Protein AF-A0A5R8PET6-F1 (afdb_monomer)

Nearest PDB structures (foldseek):
  1j8b-assembly1_A-2  TM=8.726E-01  e=6.144E-02  Haemophilus influenzae Rd KW20
  6hiw-assembly1_DM  TM=6.346E-01  e=8.295E-03  Trypanosoma brucei brucei
  7ane-assembly1_an  TM=6.917E-01  e=2.258E-02  Leishmania major
  1pug-assembly2_C  TM=8.372E-01  e=1.079E-01  Escherichia coli
  7aor-assembly1_an  TM=6.027E-01  e=5.092E-02  Trypanosoma cruzi strain CL Brener

Foldseek 3Di:
DDDDDDPPPPPPPPCPVFDWQKDAAPVNQWMWIAGLVLHTPDIHHHPCCVVDDPVVSVVRNVLRSVLSSLRSLQVNLVVCVVVVDDNVVSVVVVRDHPVRSVVSCCVRRNPVD

Structure (mmCIF, N/CA/C/O backbone):
data_AF-A0A5R8PET6-F1
#
_entry.id   AF-A0A5R8PET6-F1
#
loop_
_atom_site.group_PDB
_atom_site.id
_atom_site.type_symbol
_atom_site.label_atom_id
_atom_site.label_alt_id
_atom_site.label_comp_id
_atom_site.label_asym_id
_atom_site.label_entity_id
_atom_site.label_seq_id
_atom_site.pdbx_PDB_ins_code
_atom_site.Cartn_x
_atom_site.Cartn_y
_atom_site.Cartn_z
_atom_site.occupancy
_atom_site.B_iso_or_equiv
_atom_site.auth_seq_id
_atom_site.auth_comp_id
_atom_site.auth_asym_id
_atom_site.auth_atom_id
_atom_site.pdbx_PDB_model_num
ATOM 1 N N . MET A 1 1 ? -38.301 -21.405 -38.346 1.00 37.88 1 MET A N 1
ATOM 2 C CA . MET A 1 1 ? -36.940 -21.800 -37.935 1.00 37.88 1 MET A CA 1
ATOM 3 C C . MET A 1 1 ? -36.601 -20.943 -36.732 1.00 37.88 1 MET A C 1
ATOM 5 O O . MET A 1 1 ? -36.875 -19.753 -36.770 1.00 37.88 1 MET A O 1
ATOM 9 N N . THR A 1 2 ? -36.216 -21.597 -35.648 1.00 37.59 2 THR A N 1
ATOM 10 C CA . THR A 1 2 ? -36.255 -21.144 -34.252 1.00 37.59 2 THR A CA 1
ATOM 11 C C . THR A 1 2 ? -35.369 -19.930 -33.952 1.00 37.59 2 THR A C 1
ATOM 13 O O . THR A 1 2 ? -34.268 -19.831 -34.483 1.00 37.59 2 THR A O 1
ATOM 16 N N . ASN A 1 3 ? -35.882 -19.051 -33.083 1.00 41.16 3 ASN A N 1
ATOM 17 C CA . ASN A 1 3 ? -35.217 -17.905 -32.455 1.00 41.16 3 ASN A CA 1
ATOM 18 C C . ASN A 1 3 ? -33.956 -18.317 -31.682 1.00 41.16 3 ASN A C 1
ATOM 20 O O . ASN A 1 3 ? -34.059 -19.188 -30.822 1.00 41.16 3 ASN A O 1
ATOM 24 N N . VAL A 1 4 ? -32.831 -17.651 -31.951 1.00 47.47 4 VAL A N 1
ATOM 25 C CA . VAL A 1 4 ? -31.582 -17.572 -31.161 1.00 47.47 4 VAL A CA 1
ATOM 26 C C . VAL A 1 4 ? -30.902 -16.300 -31.719 1.00 47.47 4 VAL A C 1
ATOM 28 O O . VAL A 1 4 ? -30.748 -16.214 -32.932 1.00 47.47 4 VAL A O 1
ATOM 31 N N . ASP A 1 5 ? -30.672 -15.185 -31.030 1.00 38.09 5 ASP A N 1
ATOM 32 C CA . ASP A 1 5 ? -30.153 -14.971 -29.685 1.00 38.09 5 ASP A CA 1
ATOM 33 C C . ASP A 1 5 ? -30.853 -13.781 -29.004 1.00 38.09 5 ASP A C 1
ATOM 35 O O . ASP A 1 5 ? -30.874 -12.659 -29.520 1.00 38.09 5 ASP A O 1
ATOM 39 N N . GLU A 1 6 ? -31.385 -14.021 -27.807 1.00 41.97 6 GLU A N 1
ATOM 40 C CA . GLU A 1 6 ? -31.550 -12.976 -26.802 1.00 41.97 6 GLU A CA 1
ATOM 41 C C . GLU A 1 6 ? -30.146 -12.510 -26.406 1.00 41.97 6 GLU A C 1
ATOM 43 O O . GLU A 1 6 ? -29.430 -13.193 -25.672 1.00 41.97 6 GLU A O 1
ATOM 48 N N . PHE A 1 7 ? -29.736 -11.338 -26.893 1.00 44.84 7 PHE A N 1
ATOM 49 C CA . PHE A 1 7 ? -28.663 -10.582 -26.260 1.00 44.84 7 PHE A CA 1
ATOM 50 C C . PHE A 1 7 ? -29.167 -10.193 -24.876 1.00 44.84 7 PHE A C 1
ATOM 52 O O . PHE A 1 7 ? -29.850 -9.181 -24.717 1.00 44.84 7 PHE A O 1
ATOM 59 N N . GLY A 1 8 ? -28.889 -11.059 -23.900 1.00 38.91 8 GLY A N 1
ATOM 60 C CA . GLY A 1 8 ? -29.133 -10.786 -22.499 1.00 38.91 8 GLY A CA 1
ATOM 61 C C . GLY A 1 8 ? -28.585 -9.405 -22.185 1.00 38.91 8 GLY A C 1
ATOM 62 O O . GLY A 1 8 ? -27.417 -9.118 -22.458 1.00 38.91 8 GLY A O 1
ATOM 63 N N . GLU A 1 9 ? -29.458 -8.547 -21.663 1.00 41.44 9 GLU A N 1
ATOM 64 C CA . GLU A 1 9 ? -29.065 -7.307 -21.024 1.00 41.44 9 GLU A CA 1
ATOM 65 C C . GLU A 1 9 ? -27.881 -7.628 -20.112 1.00 41.44 9 GLU A C 1
ATOM 67 O O . GLU A 1 9 ? -28.025 -8.296 -19.085 1.00 41.44 9 GLU A O 1
ATOM 72 N N . HIS A 1 10 ? -26.692 -7.148 -20.479 1.00 46.97 10 HIS A N 1
ATOM 73 C CA . HIS A 1 10 ? -25.675 -6.863 -19.489 1.00 46.97 10 HIS A CA 1
ATOM 74 C C . HIS A 1 10 ? -26.273 -5.752 -18.640 1.00 46.97 10 HIS A C 1
ATOM 76 O O . HIS A 1 10 ? -26.077 -4.569 -18.920 1.00 46.97 10 HIS A O 1
ATOM 82 N N . GLY A 1 11 ? -27.096 -6.148 -17.663 1.00 40.12 11 GLY A N 1
ATOM 83 C CA . GLY A 1 11 ? -27.570 -5.270 -16.619 1.00 40.12 11 GLY A CA 1
ATOM 84 C C . GLY A 1 11 ? -26.342 -4.523 -16.154 1.00 40.12 11 GLY A C 1
ATOM 85 O O . GLY A 1 11 ? -25.346 -5.156 -15.797 1.00 40.12 11 GLY A O 1
ATOM 86 N N . ALA A 1 12 ? -26.371 -3.200 -16.304 1.00 45.72 12 ALA A N 1
ATOM 87 C CA . ALA A 1 12 ? -25.315 -2.349 -15.813 1.00 45.72 12 ALA A CA 1
ATOM 88 C C . ALA A 1 12 ? -25.144 -2.730 -14.346 1.00 45.72 12 ALA A C 1
ATOM 90 O O . ALA A 1 12 ? -25.992 -2.400 -13.514 1.00 45.72 12 ALA A O 1
ATOM 91 N N . VAL A 1 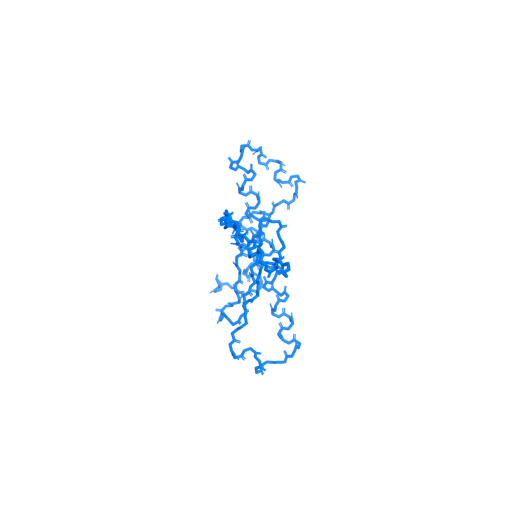13 ? -24.101 -3.512 -14.051 1.00 45.34 13 VAL A N 1
ATOM 92 C CA . VAL A 1 13 ? -23.679 -3.745 -12.683 1.00 45.34 13 VAL A CA 1
ATOM 93 C C . VAL A 1 13 ? -23.459 -2.334 -12.192 1.00 45.34 13 VAL A C 1
ATOM 95 O O . VAL A 1 13 ? -22.632 -1.616 -12.760 1.00 45.34 13 VAL A O 1
ATOM 98 N N . SER A 1 14 ? -24.274 -1.879 -11.240 1.00 40.94 14 SER A N 1
ATOM 99 C CA . SER A 1 14 ? -23.956 -0.640 -10.562 1.00 40.94 14 SER A CA 1
ATOM 100 C C . SER A 1 14 ? -22.605 -0.919 -9.934 1.00 40.94 14 SER A C 1
ATOM 102 O O . SER A 1 14 ? -22.524 -1.646 -8.942 1.00 40.94 14 SER A O 1
ATOM 104 N N . VAL A 1 15 ? -21.542 -0.437 -10.570 1.00 49.62 15 VAL A N 1
ATOM 105 C CA . VAL A 1 15 ? -20.229 -0.399 -9.966 1.00 49.62 15 VAL A CA 1
ATOM 106 C C . VAL A 1 15 ? -20.428 0.619 -8.857 1.00 49.62 15 VAL A C 1
ATOM 108 O O . VAL A 1 15 ? -20.279 1.822 -9.061 1.00 49.62 15 VAL A O 1
ATOM 111 N N . ALA A 1 16 ? -20.882 0.152 -7.689 1.00 46.81 16 ALA A N 1
ATOM 112 C CA . ALA A 1 16 ? -20.447 0.775 -6.458 1.00 46.81 16 ALA A CA 1
ATOM 113 C C . ALA A 1 16 ? -18.948 0.923 -6.681 1.00 46.81 16 ALA A C 1
ATOM 115 O O . ALA A 1 16 ? -18.301 -0.074 -6.987 1.00 46.81 16 ALA A O 1
ATOM 116 N N . GLN A 1 17 ? -18.469 2.161 -6.796 1.00 56.75 17 GLN A N 1
ATOM 117 C CA . GLN A 1 17 ? -17.072 2.403 -7.120 1.00 56.75 17 GLN A CA 1
ATOM 118 C C . GLN A 1 17 ? -16.279 1.730 -6.008 1.00 56.75 17 GLN A C 1
ATOM 120 O O . GLN A 1 17 ? -16.220 2.260 -4.899 1.00 56.75 17 GLN A O 1
ATOM 125 N N . ASP A 1 18 ? -15.793 0.519 -6.277 1.00 70.94 18 ASP A N 1
ATOM 126 C CA . ASP A 1 18 ? -15.057 -0.252 -5.297 1.00 70.94 18 ASP A CA 1
ATOM 127 C C . ASP A 1 18 ? -13.841 0.593 -4.957 1.00 70.94 18 ASP A C 1
ATOM 129 O O . ASP A 1 18 ? -13.099 1.036 -5.840 1.00 70.94 18 ASP A O 1
ATOM 133 N N . ILE A 1 19 ? -13.700 0.916 -3.673 1.00 84.12 19 ILE A N 1
ATOM 134 C CA . ILE A 1 19 ? -12.583 1.723 -3.209 1.00 84.12 19 ILE A CA 1
ATOM 135 C C . ILE A 1 19 ? -11.325 0.902 -3.478 1.00 84.12 19 ILE A C 1
ATOM 137 O O . ILE A 1 19 ? -11.107 -0.146 -2.865 1.00 84.12 19 ILE A O 1
ATOM 141 N N . VAL A 1 20 ? -10.512 1.384 -4.414 1.00 93.56 20 VAL A N 1
ATOM 142 C CA . VAL A 1 20 ? -9.210 0.807 -4.731 1.00 93.56 20 VAL A CA 1
ATOM 143 C C . VAL A 1 20 ? -8.106 1.601 -4.047 1.00 93.56 20 VAL A C 1
ATOM 145 O O . VAL A 1 20 ? -8.099 2.832 -4.004 1.00 93.56 20 VAL A O 1
ATOM 148 N N . TYR A 1 21 ? -7.152 0.869 -3.495 1.00 96.69 21 TYR A N 1
ATOM 149 C CA . TYR A 1 21 ? -5.985 1.381 -2.805 1.00 96.69 21 TYR A CA 1
ATOM 150 C C . TYR A 1 21 ? -4.769 1.161 -3.685 1.00 96.69 21 TYR A C 1
ATOM 152 O O . TYR A 1 21 ? -4.258 0.049 -3.811 1.00 96.69 21 TYR A O 1
ATOM 160 N N . GLU A 1 22 ? -4.317 2.249 -4.294 1.00 97.31 22 GLU A N 1
ATOM 161 C CA . GLU A 1 22 ? -3.217 2.228 -5.250 1.00 97.31 22 GLU A CA 1
ATOM 162 C C . GLU A 1 22 ? -1.912 2.682 -4.599 1.00 97.31 22 GLU A C 1
ATOM 164 O O . GLU A 1 22 ? -1.892 3.617 -3.783 1.00 97.31 22 GLU A O 1
ATOM 169 N N . VAL A 1 23 ? -0.819 2.022 -4.974 1.00 98.06 23 VAL A N 1
ATOM 170 C CA . VAL A 1 23 ? 0.554 2.440 -4.677 1.00 98.06 23 VAL A CA 1
ATOM 171 C C . VAL A 1 23 ? 1.369 2.332 -5.957 1.00 98.06 23 VAL A C 1
ATOM 173 O O . VAL A 1 23 ? 1.183 1.395 -6.729 1.00 98.06 23 VAL A O 1
ATOM 176 N N . PHE A 1 24 ? 2.276 3.283 -6.157 1.00 97.81 24 PHE A N 1
ATOM 177 C CA . PHE A 1 24 ? 3.233 3.307 -7.259 1.00 97.81 24 PHE A CA 1
ATOM 178 C C . PHE A 1 24 ? 4.656 3.309 -6.709 1.00 97.81 24 PHE A C 1
ATOM 180 O O . PHE A 1 24 ? 4.893 3.755 -5.587 1.00 97.81 24 PHE A O 1
ATOM 187 N N . ASN A 1 25 ? 5.621 2.825 -7.476 1.00 95.81 25 ASN A N 1
ATOM 188 C CA . ASN A 1 25 ? 7.020 3.124 -7.194 1.00 95.81 25 ASN A CA 1
ATOM 189 C C . ASN A 1 25 ? 7.333 4.614 -7.496 1.00 95.81 25 ASN A C 1
ATOM 191 O O . ASN A 1 25 ? 6.504 5.309 -8.086 1.00 95.81 25 ASN A O 1
ATOM 195 N N . PRO A 1 26 ? 8.487 5.150 -7.052 1.00 94.94 26 PRO A N 1
ATOM 196 C CA . PRO A 1 26 ? 8.749 6.596 -7.061 1.00 94.94 26 PRO A CA 1
ATOM 197 C C . PRO A 1 26 ? 8.740 7.242 -8.450 1.00 94.94 26 PRO A C 1
ATOM 199 O O . PRO A 1 26 ? 8.419 8.419 -8.583 1.00 94.94 26 PRO A O 1
ATOM 202 N N . ASP A 1 27 ? 9.098 6.481 -9.4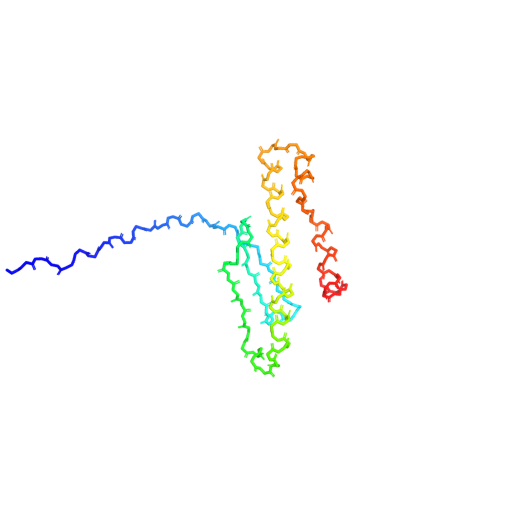82 1.00 93.81 27 ASP A N 1
ATOM 203 C CA . ASP A 1 27 ?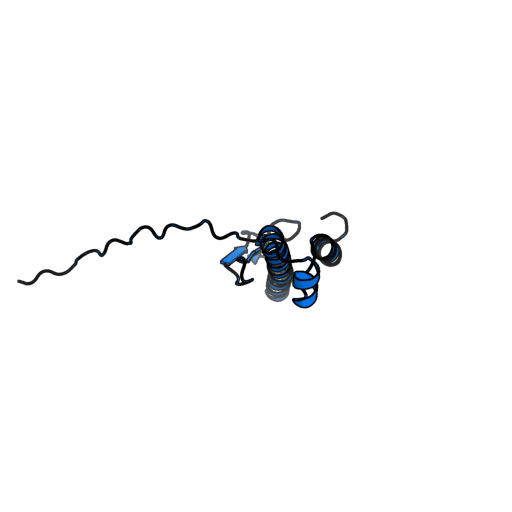 9.114 6.932 -10.875 1.00 93.81 27 ASP A CA 1
ATOM 204 C C . ASP A 1 27 ? 7.815 6.606 -11.631 1.00 93.81 27 ASP A C 1
ATOM 206 O O . ASP A 1 27 ? 7.732 6.848 -12.833 1.00 93.81 27 ASP A O 1
ATOM 210 N N . PHE A 1 28 ? 6.801 6.081 -10.932 1.00 95.56 28 PHE A N 1
ATOM 211 C CA . PHE A 1 28 ? 5.501 5.683 -11.475 1.00 95.56 28 PHE A CA 1
ATOM 212 C C . PHE A 1 28 ? 5.562 4.622 -12.582 1.00 95.56 28 PHE A C 1
ATOM 214 O O . PHE A 1 28 ? 4.568 4.393 -13.269 1.00 95.56 28 PHE A O 1
ATOM 221 N N . SER A 1 29 ? 6.690 3.931 -12.744 1.00 96.38 29 SER A N 1
ATOM 222 C CA . SER A 1 29 ? 6.834 2.887 -13.759 1.00 96.38 29 SER A CA 1
ATOM 223 C C . SER A 1 29 ? 6.079 1.598 -13.407 1.00 96.38 29 SER A C 1
ATOM 225 O O . SER A 1 29 ? 5.669 0.863 -14.304 1.00 96.38 29 SER A O 1
ATOM 227 N N . VAL A 1 30 ? 5.846 1.322 -12.119 1.00 98.19 30 VAL A N 1
ATOM 228 C CA . VAL A 1 30 ? 5.089 0.158 -11.633 1.00 98.19 30 VAL A CA 1
ATOM 229 C C . VAL A 1 30 ? 4.080 0.597 -10.577 1.00 98.19 30 VAL A C 1
ATOM 231 O O . VAL A 1 30 ? 4.437 1.227 -9.582 1.00 98.19 30 VAL A O 1
ATOM 234 N N . GLY A 1 31 ? 2.818 0.211 -10.760 1.00 98.25 31 GLY A N 1
ATOM 235 C CA . GLY A 1 31 ? 1.733 0.462 -9.812 1.00 98.25 31 GLY A CA 1
ATOM 236 C C . GLY A 1 31 ? 0.918 -0.792 -9.526 1.00 98.25 31 GLY A C 1
ATOM 237 O O . GLY A 1 31 ? 0.765 -1.651 -10.392 1.00 98.25 31 GLY A O 1
ATOM 238 N N . VAL A 1 32 ? 0.378 -0.912 -8.315 1.00 98.62 32 VAL A N 1
ATOM 239 C CA . VAL A 1 32 ? -0.552 -1.990 -7.947 1.00 98.62 32 VAL A CA 1
ATOM 240 C C . VAL A 1 32 ? -1.741 -1.397 -7.203 1.00 98.62 32 VAL A C 1
ATOM 242 O O . VAL A 1 32 ? -1.570 -0.565 -6.311 1.00 98.62 32 VAL A O 1
ATOM 245 N N . ALA A 1 33 ? -2.935 -1.853 -7.573 1.00 98.06 33 ALA A N 1
ATOM 246 C CA . ALA A 1 33 ? -4.200 -1.498 -6.953 1.00 98.06 33 ALA A CA 1
ATOM 247 C C . ALA A 1 33 ? -4.780 -2.715 -6.228 1.00 98.06 33 ALA A C 1
ATOM 249 O O . ALA A 1 33 ? -4.909 -3.784 -6.831 1.00 98.06 33 ALA A O 1
ATOM 250 N N . CYS A 1 34 ? -5.166 -2.549 -4.964 1.00 97.94 34 CYS A N 1
ATOM 251 C CA . CYS A 1 34 ? -5.931 -3.551 -4.223 1.00 97.94 34 CYS A CA 1
ATOM 252 C C . CYS A 1 34 ? -7.327 -3.033 -3.876 1.00 97.94 34 CYS A C 1
ATOM 254 O O . CYS A 1 34 ? -7.477 -1.858 -3.560 1.00 97.94 34 CYS A O 1
ATOM 256 N N . ASP A 1 35 ? -8.335 -3.898 -3.870 1.00 94.75 35 ASP A N 1
ATOM 257 C CA . ASP A 1 35 ? -9.644 -3.567 -3.297 1.00 94.75 35 ASP A CA 1
ATOM 258 C C . ASP A 1 35 ? -9.602 -3.533 -1.752 1.00 94.75 35 ASP A C 1
ATOM 260 O O . ASP A 1 35 ? -8.570 -3.809 -1.124 1.00 94.75 35 ASP A O 1
ATOM 264 N N . SER A 1 36 ? -10.735 -3.223 -1.115 1.00 90.88 36 SER A N 1
ATOM 265 C CA . SER A 1 36 ? -10.869 -3.182 0.353 1.00 90.88 36 SER A CA 1
ATOM 266 C C . SER A 1 36 ? -10.650 -4.532 1.049 1.00 90.88 36 SER A C 1
ATOM 268 O O . SER A 1 36 ? -10.320 -4.572 2.238 1.00 90.88 36 SER A O 1
ATOM 270 N N . SER A 1 37 ? -10.760 -5.651 0.326 1.00 91.25 37 SER A N 1
ATOM 271 C CA . SER A 1 37 ? -10.410 -6.979 0.842 1.00 91.25 37 SER A CA 1
ATOM 272 C C . SER A 1 37 ? -8.898 -7.244 0.805 1.00 91.25 37 SER A C 1
ATOM 274 O O . SER A 1 37 ? -8.402 -8.105 1.536 1.00 91.25 37 SER A O 1
ATOM 276 N N . GLY A 1 38 ? -8.152 -6.465 0.015 1.00 93.50 38 GLY A N 1
ATOM 277 C CA . GLY A 1 38 ? -6.726 -6.651 -0.246 1.00 93.50 38 GLY A CA 1
ATOM 278 C C . GLY A 1 38 ? -6.430 -7.510 -1.472 1.00 93.50 38 GLY A C 1
ATOM 279 O O . GLY A 1 38 ? -5.261 -7.807 -1.719 1.00 93.50 38 GLY A O 1
ATOM 280 N N . MET A 1 39 ? -7.448 -7.885 -2.246 1.00 96.50 39 MET A N 1
ATOM 281 C CA . MET A 1 39 ? -7.259 -8.565 -3.523 1.00 96.50 39 MET A CA 1
ATOM 282 C C . MET A 1 39 ? -6.732 -7.577 -4.559 1.00 96.50 39 MET A C 1
ATOM 284 O O . MET A 1 39 ? -7.176 -6.433 -4.616 1.00 96.50 39 MET A O 1
ATOM 288 N N . ILE A 1 40 ? -5.779 -8.017 -5.382 1.00 97.06 40 ILE A N 1
ATOM 289 C CA . ILE A 1 40 ? -5.247 -7.185 -6.465 1.00 97.06 40 ILE A CA 1
ATOM 290 C C . ILE A 1 40 ? -6.346 -6.992 -7.512 1.00 97.06 40 ILE A C 1
ATOM 292 O O . ILE A 1 40 ? -6.784 -7.955 -8.140 1.00 97.06 40 ILE A O 1
ATOM 296 N N . ALA A 1 41 ? -6.751 -5.739 -7.706 1.00 96.62 41 ALA A N 1
ATOM 297 C CA . ALA A 1 41 ? -7.723 -5.319 -8.708 1.00 96.62 41 ALA A CA 1
ATOM 298 C C . ALA A 1 41 ? -7.047 -4.908 -10.027 1.00 96.62 41 ALA A C 1
ATOM 300 O O . ALA A 1 41 ? -7.659 -4.986 -11.090 1.00 96.62 41 ALA A O 1
ATOM 301 N N . GLY A 1 42 ? -5.775 -4.499 -9.979 1.00 97.19 42 GLY A N 1
ATOM 302 C CA . GLY A 1 42 ? -5.040 -4.077 -11.167 1.00 97.19 42 GLY A CA 1
ATOM 303 C C . GLY A 1 42 ? -3.541 -3.923 -10.940 1.00 97.19 42 GLY A C 1
ATOM 304 O O . GLY A 1 42 ? -3.073 -3.732 -9.815 1.00 97.19 42 GLY A O 1
ATOM 305 N N . VAL A 1 43 ? -2.791 -4.003 -12.038 1.00 98.00 43 VAL A N 1
ATOM 306 C CA . VAL A 1 43 ? -1.350 -3.738 -12.087 1.00 98.00 43 VAL A CA 1
ATOM 307 C C . VAL A 1 43 ? -1.086 -2.775 -13.238 1.00 98.00 43 VAL A C 1
ATOM 309 O O . VAL A 1 43 ? -1.527 -3.010 -14.362 1.00 98.00 43 VAL A O 1
ATOM 312 N N . HIS A 1 44 ? -0.364 -1.699 -12.946 1.00 98.06 44 HIS A N 1
ATOM 313 C CA . HIS A 1 44 ? 0.160 -0.759 -13.923 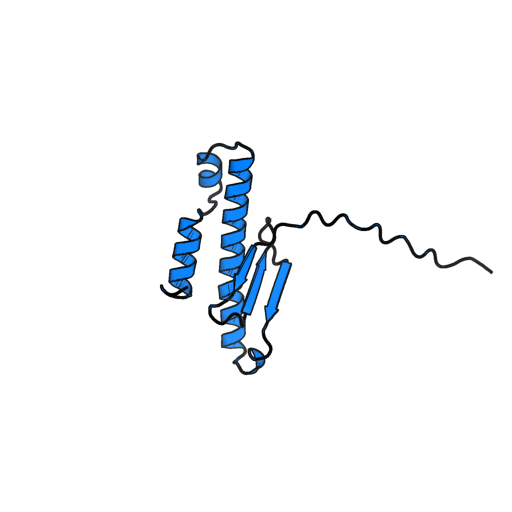1.00 98.06 44 HIS A CA 1
ATOM 314 C C . HIS A 1 44 ? 1.625 -1.085 -14.212 1.00 98.06 44 HIS A C 1
ATOM 316 O O . HIS A 1 44 ? 2.418 -1.232 -13.282 1.00 98.06 44 HIS A O 1
ATOM 322 N N . LEU A 1 45 ? 1.970 -1.162 -15.495 1.00 98.06 45 LEU A N 1
ATOM 323 C CA . LEU A 1 45 ? 3.327 -1.337 -16.001 1.00 98.06 45 LEU A CA 1
ATOM 324 C C . LEU A 1 45 ? 3.552 -0.292 -17.094 1.00 98.06 45 LEU A C 1
ATOM 326 O O . LEU A 1 45 ? 2.878 -0.336 -18.123 1.00 98.06 45 LEU A O 1
ATOM 330 N N . GLY A 1 46 ? 4.459 0.650 -16.852 1.00 96.75 46 GLY A N 1
ATOM 331 C CA . GLY A 1 46 ? 4.850 1.657 -17.832 1.00 96.75 46 GLY A CA 1
ATOM 332 C C . GLY A 1 46 ? 5.644 1.049 -18.988 1.00 96.75 46 GLY A C 1
ATOM 333 O O . GLY A 1 46 ? 6.248 -0.012 -18.850 1.00 96.75 46 GLY A O 1
ATOM 334 N N . ASP A 1 47 ? 5.685 1.732 -20.128 1.00 93.44 47 ASP A N 1
ATOM 335 C CA . ASP A 1 47 ? 6.281 1.188 -21.358 1.00 93.44 47 ASP A CA 1
ATOM 336 C C . ASP A 1 47 ? 7.785 0.880 -21.231 1.00 93.44 47 ASP A C 1
ATOM 338 O O . ASP A 1 47 ? 8.289 -0.056 -21.851 1.00 93.44 47 ASP A O 1
ATOM 342 N N . ASP A 1 48 ? 8.509 1.611 -20.383 1.00 92.06 48 ASP A N 1
ATOM 343 C CA . ASP A 1 48 ? 9.959 1.449 -20.224 1.00 92.06 48 ASP A CA 1
ATOM 344 C C . ASP A 1 48 ? 10.351 0.275 -19.308 1.00 92.06 48 ASP A C 1
ATOM 346 O O . ASP A 1 48 ? 11.519 -0.128 -19.269 1.00 92.06 48 ASP A O 1
ATOM 350 N N . VAL A 1 49 ? 9.401 -0.332 -18.579 1.00 95.56 49 VAL A N 1
ATOM 351 C CA . VAL A 1 49 ? 9.727 -1.407 -17.622 1.00 95.56 49 VAL A CA 1
ATOM 352 C C . VAL A 1 49 ? 10.275 -2.654 -18.308 1.00 95.56 49 VAL A C 1
ATOM 354 O O . VAL A 1 49 ? 11.057 -3.382 -17.697 1.00 95.56 49 VAL A O 1
ATOM 357 N N . TRP A 1 50 ? 9.938 -2.866 -19.585 1.00 95.31 50 TRP A N 1
ATOM 358 C CA . TRP A 1 50 ? 10.399 -4.002 -20.390 1.00 95.31 50 TRP A CA 1
ATOM 359 C C . TRP A 1 50 ? 11.904 -3.974 -20.678 1.00 95.31 50 TRP A C 1
ATOM 361 O O . TRP A 1 50 ? 12.476 -5.002 -21.034 1.00 95.31 50 TRP A O 1
ATOM 371 N N . ALA A 1 51 ? 12.561 -2.822 -20.514 1.00 95.94 51 ALA A N 1
ATOM 372 C CA . ALA A 1 51 ? 14.014 -2.712 -20.627 1.00 95.94 51 ALA A CA 1
ATOM 373 C C . ALA A 1 51 ? 14.755 -3.269 -19.395 1.00 95.94 51 ALA A C 1
ATOM 375 O O . ALA A 1 51 ? 15.972 -3.462 -19.436 1.00 95.94 51 ALA A O 1
ATOM 376 N N . ASN A 1 52 ? 14.042 -3.528 -18.295 1.00 96.25 52 ASN A N 1
ATOM 377 C CA . ASN A 1 52 ? 14.614 -4.078 -17.073 1.00 96.25 52 ASN A CA 1
ATOM 378 C C . ASN A 1 52 ? 14.617 -5.611 -17.088 1.00 96.25 52 ASN A C 1
ATOM 380 O O . ASN A 1 52 ? 13.838 -6.258 -17.778 1.00 96.25 52 ASN A O 1
ATOM 384 N N . SER A 1 53 ? 15.482 -6.214 -16.270 1.00 97.69 53 SER A N 1
ATOM 385 C CA . SER A 1 53 ? 15.492 -7.674 -16.099 1.00 97.69 53 SER A CA 1
ATOM 386 C C . SER A 1 53 ? 14.216 -8.189 -15.420 1.00 97.69 53 SER A C 1
ATOM 388 O O . SER A 1 53 ? 13.706 -7.534 -14.507 1.00 97.69 53 SER A O 1
ATOM 390 N N . ASP A 1 54 ? 13.801 -9.420 -15.731 1.00 97.50 54 ASP A N 1
ATOM 391 C CA . ASP A 1 54 ? 12.693 -10.116 -15.053 1.00 97.50 54 ASP A CA 1
ATOM 392 C C . ASP A 1 54 ? 12.843 -10.123 -13.525 1.00 97.50 54 ASP A C 1
ATOM 394 O O . ASP A 1 54 ? 11.872 -9.973 -12.781 1.00 97.50 54 ASP A O 1
ATOM 398 N N . HIS A 1 55 ? 14.078 -10.265 -13.034 1.00 97.81 55 HIS A N 1
ATOM 399 C CA . HIS A 1 55 ? 14.375 -10.225 -11.604 1.00 97.81 55 HIS A CA 1
ATOM 400 C C . HIS A 1 55 ? 14.056 -8.855 -10.986 1.00 97.81 55 HIS A C 1
ATOM 402 O O . HIS A 1 55 ? 13.494 -8.784 -9.895 1.00 97.81 55 HIS A O 1
ATOM 408 N N . TRP A 1 56 ? 14.403 -7.764 -11.672 1.00 96.75 56 TRP A N 1
ATOM 409 C CA . TRP A 1 56 ? 14.060 -6.417 -11.216 1.00 96.75 56 TRP A CA 1
ATOM 410 C C . TRP A 1 56 ? 12.545 -6.199 -11.253 1.00 96.75 56 TRP A C 1
A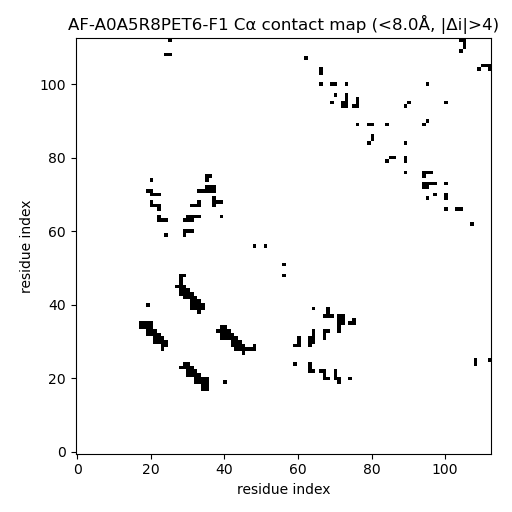TOM 412 O O . TRP A 1 56 ? 11.969 -5.800 -10.245 1.00 96.75 56 TRP A O 1
ATOM 422 N N . LEU A 1 57 ? 11.897 -6.545 -12.370 1.00 97.50 57 LEU A N 1
ATOM 423 C CA . LEU A 1 57 ? 10.470 -6.298 -12.567 1.00 97.50 57 LEU A CA 1
ATOM 424 C C . LEU A 1 57 ? 9.613 -7.082 -11.568 1.00 97.50 57 LEU A C 1
ATOM 426 O O . LEU A 1 57 ? 8.741 -6.517 -10.913 1.00 97.50 57 LEU A O 1
ATOM 430 N N . SER A 1 58 ? 9.899 -8.373 -11.388 1.00 97.75 58 SER A N 1
ATOM 431 C CA . SER A 1 58 ? 9.201 -9.201 -10.398 1.00 97.75 58 SER A CA 1
ATOM 432 C C . SER A 1 58 ? 9.386 -8.674 -8.976 1.00 97.75 58 SER A C 1
ATOM 434 O O . SER A 1 58 ? 8.422 -8.618 -8.210 1.00 97.75 58 SER A O 1
ATOM 436 N N . ARG A 1 59 ? 10.599 -8.235 -8.618 1.00 97.81 59 ARG A N 1
ATOM 437 C CA . ARG A 1 59 ? 10.864 -7.624 -7.313 1.00 97.81 59 ARG A CA 1
ATOM 438 C C . ARG A 1 59 ? 10.069 -6.334 -7.124 1.00 97.81 59 ARG A C 1
ATOM 440 O O . ARG A 1 59 ? 9.496 -6.161 -6.050 1.00 97.81 59 ARG A O 1
ATOM 447 N N . GLU A 1 60 ? 10.022 -5.460 -8.126 1.00 97.62 60 GLU A N 1
ATOM 448 C CA . GLU A 1 60 ? 9.338 -4.170 -8.005 1.00 97.62 60 GLU A CA 1
ATOM 449 C C . GLU A 1 60 ? 7.816 -4.342 -7.937 1.00 97.62 60 GLU A C 1
ATOM 451 O O . GLU A 1 60 ? 7.183 -3.780 -7.044 1.00 97.62 60 GLU A O 1
ATOM 456 N N . ILE A 1 61 ? 7.235 -5.226 -8.759 1.00 98.12 61 ILE A N 1
ATOM 457 C CA . ILE A 1 61 ? 5.811 -5.589 -8.666 1.00 98.12 61 ILE A CA 1
ATOM 458 C C . ILE A 1 61 ? 5.484 -6.108 -7.263 1.00 98.12 61 ILE A C 1
ATOM 460 O O . ILE A 1 61 ? 4.530 -5.649 -6.637 1.00 98.12 61 ILE A O 1
ATOM 464 N N . LEU A 1 62 ? 6.283 -7.040 -6.730 1.00 98.12 62 LEU A N 1
ATOM 465 C CA . LEU A 1 62 ? 6.046 -7.597 -5.395 1.00 98.12 62 LEU A CA 1
ATOM 466 C C . LEU A 1 62 ? 6.205 -6.554 -4.286 1.00 98.12 62 LEU A C 1
ATOM 468 O O . LEU A 1 62 ? 5.493 -6.615 -3.282 1.00 98.12 62 LEU A O 1
ATOM 472 N N . ARG A 1 63 ? 7.138 -5.613 -4.438 1.00 97.50 63 ARG A N 1
ATOM 473 C CA . ARG A 1 63 ? 7.351 -4.523 -3.483 1.00 97.50 63 ARG A CA 1
ATOM 474 C C . ARG A 1 63 ? 6.133 -3.605 -3.430 1.00 97.50 63 ARG A C 1
ATOM 476 O O . ARG A 1 63 ? 5.576 -3.403 -2.352 1.00 97.50 63 ARG A O 1
ATOM 483 N N . VAL A 1 64 ? 5.678 -3.126 -4.587 1.00 98.06 64 VAL A N 1
ATOM 484 C CA . VAL A 1 64 ? 4.514 -2.239 -4.698 1.00 98.06 64 VAL A CA 1
ATOM 485 C C . VAL A 1 64 ? 3.228 -2.967 -4.283 1.00 98.06 64 VAL A C 1
ATOM 487 O O . VAL A 1 64 ? 2.427 -2.409 -3.536 1.00 98.06 64 VAL A O 1
ATOM 490 N N . ALA A 1 65 ? 3.065 -4.247 -4.640 1.00 98.44 65 ALA A N 1
ATOM 491 C CA . ALA A 1 65 ? 1.907 -5.053 -4.241 1.00 98.44 65 ALA A CA 1
ATOM 492 C C . ALA A 1 65 ? 1.776 -5.204 -2.717 1.00 98.44 65 ALA A C 1
ATOM 494 O O . ALA A 1 65 ? 0.678 -5.095 -2.172 1.00 98.44 65 ALA A O 1
ATOM 495 N N . ARG A 1 66 ? 2.891 -5.415 -2.000 1.00 98.19 66 ARG A N 1
ATOM 496 C CA . ARG A 1 66 ? 2.877 -5.482 -0.526 1.00 98.19 66 ARG A CA 1
ATOM 497 C C . ARG A 1 66 ? 2.421 -4.165 0.096 1.00 98.19 66 ARG A C 1
ATOM 499 O O . ARG A 1 66 ? 1.716 -4.186 1.102 1.00 98.19 66 ARG A O 1
ATOM 506 N N . LEU A 1 67 ? 2.820 -3.040 -0.492 1.00 98.25 67 LEU A N 1
ATOM 507 C CA . LEU A 1 67 ? 2.430 -1.712 -0.025 1.00 98.25 67 LEU A CA 1
ATOM 508 C C . LEU A 1 67 ? 0.959 -1.410 -0.339 1.00 98.25 67 LEU A C 1
ATOM 510 O O . LEU A 1 67 ? 0.260 -0.908 0.536 1.00 98.25 67 LEU A O 1
ATOM 514 N N . ALA A 1 68 ? 0.470 -1.769 -1.528 1.00 98.31 68 ALA A N 1
ATOM 515 C CA . ALA A 1 68 ? -0.941 -1.633 -1.897 1.00 98.31 68 ALA A CA 1
ATOM 516 C C . ALA A 1 68 ? -1.853 -2.463 -0.979 1.00 98.31 68 ALA A C 1
ATOM 518 O O . ALA A 1 68 ? -2.838 -1.948 -0.450 1.00 98.31 68 ALA A O 1
ATOM 519 N N . TYR A 1 69 ? -1.466 -3.709 -0.687 1.00 98.38 69 TYR A N 1
ATOM 520 C CA . TYR A 1 69 ? -2.153 -4.538 0.306 1.00 98.38 69 TYR A CA 1
ATOM 521 C C . TYR A 1 69 ? -2.143 -3.892 1.700 1.00 98.38 69 TYR A C 1
ATOM 523 O O . TYR A 1 69 ? -3.170 -3.837 2.370 1.00 98.38 69 TYR A O 1
ATOM 531 N N . LEU A 1 70 ? -0.998 -3.365 2.150 1.00 98.31 70 LEU A N 1
ATOM 532 C CA . LEU A 1 70 ? -0.916 -2.691 3.447 1.00 98.31 70 LEU A CA 1
ATOM 533 C C . LEU A 1 70 ? -1.854 -1.475 3.506 1.00 98.31 70 LEU A C 1
ATOM 535 O O . LEU A 1 70 ? -2.572 -1.303 4.491 1.00 98.31 70 LEU A O 1
ATOM 539 N N . LYS A 1 71 ? -1.887 -0.674 2.435 1.00 98.12 71 LYS A N 1
ATOM 540 C CA . LYS A 1 71 ? -2.775 0.483 2.290 1.00 98.12 71 LYS A CA 1
ATOM 541 C C . LYS A 1 71 ? -4.249 0.075 2.337 1.00 98.12 71 LYS A C 1
ATOM 543 O O . LYS A 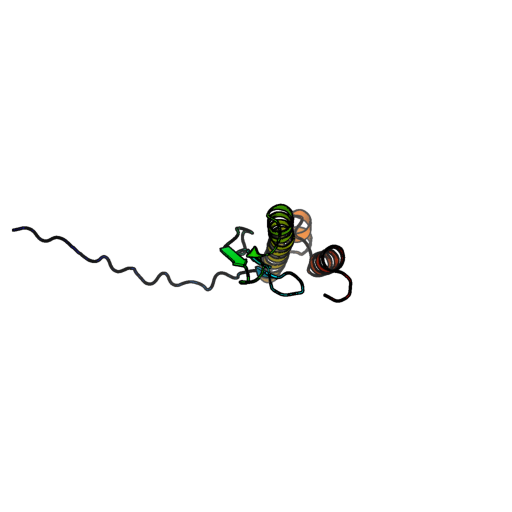1 71 ? -5.028 0.755 3.001 1.00 98.12 71 LYS A O 1
ATOM 548 N N . SER A 1 72 ? -4.629 -1.053 1.729 1.00 97.69 72 SER A N 1
ATOM 549 C CA . SER A 1 72 ? -6.012 -1.539 1.822 1.00 97.69 72 SER A CA 1
ATOM 550 C C . SER A 1 72 ? -6.402 -1.944 3.242 1.00 97.69 72 SER A C 1
ATOM 552 O O . SER A 1 72 ? -7.514 -1.657 3.680 1.00 97.69 72 SER A O 1
ATOM 554 N N . GLN A 1 73 ? -5.478 -2.516 4.022 1.00 97.94 73 GLN A N 1
ATOM 555 C CA . GLN A 1 73 ? -5.744 -2.821 5.432 1.00 97.94 73 GLN A CA 1
ATOM 556 C C . GLN A 1 73 ? -5.878 -1.551 6.293 1.00 97.94 73 GLN A C 1
ATOM 558 O O . GLN A 1 73 ? -6.686 -1.536 7.224 1.00 97.94 73 GLN A O 1
ATOM 563 N N . VAL A 1 74 ? -5.145 -0.473 5.974 1.00 97.94 74 VAL A N 1
ATOM 564 C CA . VAL A 1 74 ? -5.371 0.849 6.595 1.00 97.94 74 VAL A CA 1
ATOM 565 C C . VAL A 1 74 ? -6.754 1.388 6.223 1.00 97.94 74 VAL A C 1
ATOM 567 O O . VAL A 1 74 ? -7.480 1.883 7.084 1.00 97.94 74 VAL A O 1
ATOM 570 N N . GLY A 1 75 ? -7.155 1.241 4.960 1.00 95.94 75 GLY A N 1
ATOM 571 C CA . GLY A 1 75 ? -8.496 1.582 4.492 1.00 95.94 75 GLY A CA 1
ATOM 572 C C . GLY A 1 75 ? -9.592 0.856 5.268 1.00 95.94 75 GLY A C 1
ATOM 573 O O . GLY A 1 75 ? -10.472 1.488 5.850 1.00 95.94 75 GLY A O 1
ATOM 574 N N . ARG A 1 76 ? -9.455 -0.464 5.407 1.00 95.19 76 ARG A N 1
ATOM 575 C CA . ARG A 1 76 ? -10.354 -1.304 6.205 1.00 95.19 76 ARG A CA 1
ATOM 576 C C . ARG A 1 76 ? -10.414 -0.879 7.674 1.00 95.19 76 ARG A C 1
ATOM 578 O O . ARG A 1 76 ? -11.479 -0.927 8.290 1.00 95.19 76 ARG A O 1
ATOM 585 N N . ARG A 1 77 ? -9.288 -0.442 8.256 1.00 96.12 77 ARG A N 1
ATOM 586 C CA . ARG A 1 77 ? -9.274 0.160 9.599 1.00 96.12 77 ARG A CA 1
ATOM 587 C C . ARG A 1 77 ? -10.142 1.412 9.638 1.00 96.12 77 ARG A C 1
ATOM 589 O O . ARG A 1 77 ? -10.959 1.542 10.545 1.00 96.12 77 ARG A O 1
ATOM 596 N N . ALA A 1 78 ? -9.965 2.318 8.681 1.00 94.94 78 ALA A N 1
ATOM 597 C CA . ALA A 1 78 ? -10.725 3.561 8.617 1.00 94.94 78 ALA A CA 1
ATOM 598 C C . ALA A 1 78 ? -12.233 3.301 8.467 1.00 94.94 78 ALA A C 1
ATOM 600 O O . ALA A 1 78 ? -13.022 3.905 9.191 1.00 94.94 78 ALA A O 1
ATOM 601 N N . GLU A 1 79 ? -12.628 2.355 7.614 1.00 93.62 79 GLU A N 1
ATOM 602 C CA . GLU A 1 79 ? -14.027 1.943 7.436 1.00 93.62 79 GLU A CA 1
ATOM 603 C C . GLU A 1 79 ? -14.637 1.388 8.730 1.00 93.62 79 GLU A C 1
ATOM 605 O O . GLU A 1 79 ? -15.731 1.787 9.128 1.00 93.62 79 GLU A O 1
ATOM 610 N N . LEU A 1 80 ? -13.911 0.512 9.431 1.00 94.56 80 LEU A N 1
ATOM 611 C CA . LEU A 1 80 ? -14.365 -0.080 10.691 1.00 94.56 80 LEU A CA 1
ATOM 612 C C . LEU A 1 80 ? -14.575 0.988 11.776 1.00 94.56 80 LEU A C 1
ATOM 614 O O . LEU A 1 80 ? -15.579 0.961 12.490 1.00 94.56 80 LEU A O 1
ATOM 618 N N . LEU A 1 81 ? -13.659 1.953 11.876 1.00 94.81 81 LEU A N 1
ATOM 619 C CA . LEU A 1 81 ? -13.786 3.074 12.811 1.00 94.81 81 LEU A CA 1
ATOM 620 C C . LEU A 1 81 ? -14.932 4.017 12.419 1.00 94.81 81 LEU A C 1
ATOM 622 O O . LEU A 1 81 ? -15.675 4.466 13.291 1.00 94.81 81 LEU A O 1
ATOM 626 N N . ALA A 1 82 ? -15.118 4.279 11.123 1.00 94.00 82 ALA A N 1
ATOM 627 C CA . ALA A 1 82 ? -16.224 5.089 10.614 1.00 94.00 82 ALA A CA 1
ATOM 628 C C . ALA A 1 82 ? -17.592 4.437 10.877 1.00 94.00 82 ALA A C 1
ATOM 630 O O . ALA A 1 82 ? -18.563 5.136 11.161 1.00 94.00 82 ALA A O 1
ATOM 631 N N . ALA A 1 83 ? -17.658 3.102 10.870 1.00 95.06 83 ALA A N 1
ATOM 632 C CA . ALA A 1 83 ? -18.841 2.335 11.259 1.00 95.06 83 ALA A CA 1
ATOM 633 C C . ALA A 1 83 ? -19.115 2.339 12.781 1.00 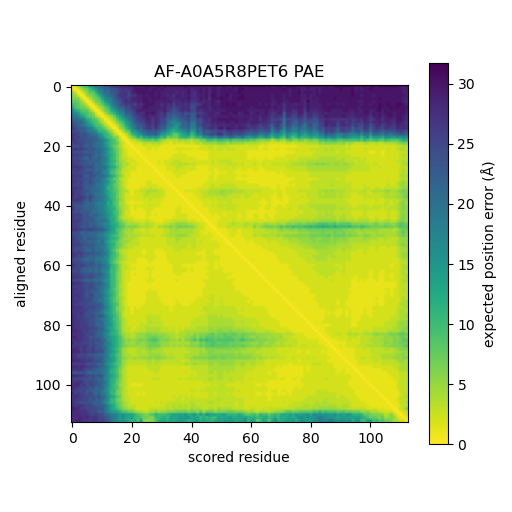95.06 83 ALA A C 1
ATOM 635 O O . ALA A 1 83 ? -20.081 1.727 13.236 1.00 95.06 83 ALA A O 1
ATOM 636 N N . GLY A 1 84 ? -18.288 3.024 13.580 1.00 95.81 84 GLY A N 1
ATOM 637 C CA . GLY A 1 84 ? -18.481 3.197 15.021 1.00 95.81 84 GLY A CA 1
ATOM 638 C C . GLY A 1 84 ? -17.902 2.076 15.882 1.00 95.81 84 GLY A C 1
ATOM 639 O O . GLY A 1 84 ? -18.160 2.036 17.086 1.00 95.81 84 GLY A O 1
ATOM 640 N N . ALA A 1 85 ? -17.115 1.163 15.307 1.00 95.25 85 ALA A N 1
ATOM 641 C CA . ALA A 1 85 ? -16.424 0.166 16.108 1.00 95.25 85 ALA A CA 1
ATOM 642 C C . ALA A 1 85 ? -15.334 0.820 16.972 1.00 95.25 85 ALA A C 1
ATOM 644 O O . ALA A 1 85 ? -14.654 1.768 16.573 1.00 95.25 85 ALA A O 1
ATOM 645 N N . ALA A 1 86 ? -15.159 0.298 18.184 1.00 93.94 86 ALA A N 1
ATOM 646 C CA . ALA A 1 86 ? -14.188 0.841 19.121 1.00 93.94 86 ALA A CA 1
ATOM 647 C C . ALA A 1 86 ? -12.745 0.642 18.609 1.00 93.94 86 ALA A C 1
ATOM 649 O O . ALA A 1 86 ? -12.457 -0.430 18.067 1.00 93.94 86 ALA A O 1
ATOM 650 N N . PRO A 1 87 ? -11.813 1.591 18.844 1.00 91.50 87 PRO A N 1
ATOM 651 C CA . PRO A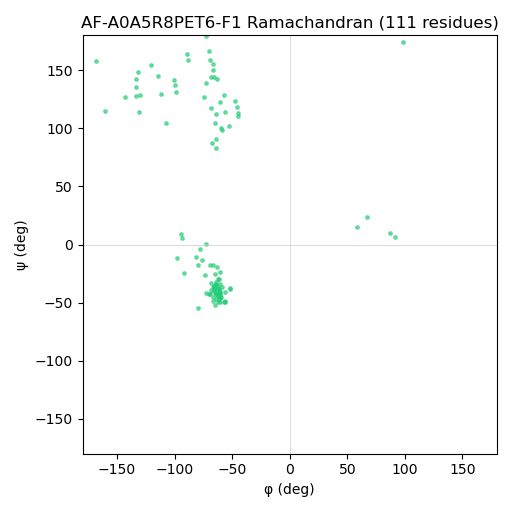 1 87 ? -10.437 1.514 18.338 1.00 91.50 87 PRO A CA 1
ATOM 652 C C . PRO A 1 87 ? -9.701 0.206 18.649 1.00 91.50 87 PRO A C 1
ATOM 654 O O . PRO A 1 87 ? -9.040 -0.346 17.771 1.00 91.50 87 PRO A O 1
ATOM 657 N N . TYR A 1 88 ? -9.906 -0.349 19.849 1.00 93.44 88 TYR A N 1
ATOM 658 C CA . TYR A 1 88 ? -9.298 -1.622 20.254 1.00 93.44 88 TYR A CA 1
ATOM 659 C C . TYR A 1 88 ? -9.708 -2.800 19.352 1.00 93.44 88 TYR A C 1
ATOM 661 O O . TYR A 1 88 ? -8.993 -3.797 19.270 1.00 93.44 88 TYR A O 1
ATOM 669 N N . THR A 1 89 ? -10.852 -2.707 18.666 1.00 94.69 89 THR A N 1
ATOM 670 C CA . THR A 1 89 ? -11.324 -3.727 17.720 1.00 94.69 89 THR A CA 1
ATOM 671 C C . THR A 1 89 ? -10.399 -3.796 16.509 1.00 94.69 89 THR A C 1
ATOM 673 O O . THR A 1 89 ? -9.985 -4.884 16.119 1.00 94.69 89 THR A O 1
ATOM 676 N N . ALA A 1 90 ? -10.018 -2.643 15.949 1.00 93.56 90 ALA A N 1
ATOM 677 C CA . ALA A 1 90 ? -9.072 -2.584 14.837 1.00 93.56 90 ALA A CA 1
ATOM 678 C C . ALA A 1 90 ? -7.687 -3.106 15.244 1.00 93.56 90 ALA A C 1
ATOM 680 O O . ALA A 1 90 ? -7.052 -3.830 14.479 1.00 93.56 90 ALA A O 1
ATOM 681 N N . ASP A 1 91 ? -7.252 -2.785 16.465 1.00 93.94 91 ASP A N 1
ATOM 682 C CA . ASP A 1 91 ? -5.979 -3.262 17.013 1.00 93.94 91 ASP A CA 1
ATOM 683 C C . ASP A 1 91 ? -5.988 -4.782 17.225 1.00 93.94 91 ASP A C 1
ATOM 685 O O . ASP A 1 91 ? -5.025 -5.462 16.878 1.00 93.94 91 ASP A O 1
ATOM 689 N N . THR A 1 92 ? -7.100 -5.338 17.719 1.00 96.31 92 THR A N 1
ATOM 690 C CA . THR A 1 92 ? -7.272 -6.792 17.912 1.00 96.31 92 THR A CA 1
ATOM 691 C C . THR A 1 92 ? -7.247 -7.549 16.583 1.00 96.31 92 THR A C 1
ATOM 693 O O . THR A 1 92 ? -6.744 -8.667 16.514 1.00 96.31 92 THR A O 1
ATOM 696 N N . LEU A 1 93 ? -7.756 -6.932 15.513 1.00 94.56 93 LEU A N 1
ATOM 697 C CA . LEU A 1 93 ? -7.682 -7.465 14.151 1.00 94.56 93 LEU A CA 1
ATOM 698 C C . LEU A 1 93 ? -6.300 -7.270 13.502 1.00 94.56 93 LEU A C 1
ATOM 700 O O . LEU A 1 93 ? -6.091 -7.730 12.382 1.00 94.56 93 LEU A O 1
ATOM 704 N N . GLY A 1 94 ? -5.366 -6.593 14.178 1.00 95.31 94 GLY A N 1
ATOM 705 C CA . GLY A 1 94 ? -4.032 -6.310 13.657 1.00 95.31 94 GLY A CA 1
ATOM 706 C C . GLY A 1 94 ? -4.032 -5.341 12.476 1.00 95.31 94 GLY A C 1
ATOM 707 O O . GLY A 1 94 ? -3.104 -5.373 11.668 1.00 95.31 94 GLY A O 1
ATOM 708 N N . LEU A 1 95 ? -5.069 -4.504 12.337 1.00 96.56 95 LEU A N 1
ATOM 709 C CA . LEU A 1 95 ? -5.157 -3.585 11.208 1.00 96.56 95 LEU A CA 1
ATOM 710 C C . LEU A 1 95 ? -4.166 -2.420 11.384 1.00 96.56 95 LEU A C 1
ATOM 712 O O . LEU A 1 95 ? -4.211 -1.735 12.416 1.00 96.56 95 LEU A O 1
ATOM 716 N N . PRO A 1 96 ? -3.306 -2.163 10.384 1.00 97.31 96 PRO A N 1
ATOM 717 C CA . PRO A 1 96 ? -2.276 -1.135 10.445 1.00 97.31 96 PRO A CA 1
ATOM 718 C C . PRO A 1 96 ? -2.884 0.268 10.490 1.00 97.31 96 PRO A C 1
ATOM 720 O O . PRO A 1 96 ? -3.995 0.513 10.015 1.00 97.31 96 PRO A O 1
ATOM 723 N N . THR A 1 97 ? -2.129 1.208 11.048 1.00 97.12 97 THR A N 1
ATOM 724 C CA . THR A 1 97 ? -2.461 2.634 11.000 1.00 97.12 97 THR A CA 1
ATOM 725 C C . THR A 1 97 ? -1.861 3.305 9.766 1.00 97.12 97 THR A C 1
ATOM 727 O O . THR A 1 97 ? -0.919 2.792 9.160 1.00 97.12 97 THR A O 1
ATOM 730 N N . GLU A 1 98 ? -2.345 4.503 9.434 1.00 96.81 98 GLU A N 1
ATOM 731 C CA . GLU A 1 98 ? -1.734 5.336 8.387 1.00 96.81 98 GLU A CA 1
ATOM 732 C C . GLU A 1 98 ? -0.248 5.598 8.676 1.00 96.81 98 GLU A C 1
ATOM 734 O O . GLU A 1 98 ? 0.598 5.477 7.796 1.00 96.81 98 GLU A O 1
ATOM 739 N N . SER A 1 99 ? 0.108 5.854 9.937 1.00 96.69 99 SER A N 1
ATOM 740 C CA . SER A 1 99 ? 1.503 6.038 10.351 1.00 96.69 99 SER A CA 1
ATOM 741 C C . SER A 1 99 ? 2.375 4.803 10.096 1.00 96.69 99 SER A C 1
ATOM 743 O O . SER A 1 99 ? 3.560 4.946 9.786 1.00 96.69 99 SER A O 1
ATOM 745 N N . ASP A 1 100 ? 1.816 3.593 10.217 1.00 97.12 100 ASP A N 1
ATOM 746 C CA . ASP A 1 100 ? 2.527 2.351 9.897 1.00 97.12 100 ASP A CA 1
ATOM 747 C C . ASP A 1 100 ? 2.767 2.213 8.396 1.00 97.12 100 ASP A C 1
ATOM 749 O O . ASP A 1 100 ? 3.876 1.864 7.986 1.00 97.12 100 ASP A O 1
ATOM 753 N N . PHE A 1 101 ? 1.759 2.540 7.586 1.00 97.44 101 PHE A N 1
ATOM 754 C CA . PHE A 1 101 ? 1.881 2.564 6.132 1.00 97.44 101 PHE A CA 1
ATOM 755 C C . PHE A 1 101 ? 2.921 3.590 5.667 1.00 97.44 101 PHE A C 1
ATOM 757 O O . PHE A 1 101 ? 3.843 3.225 4.943 1.00 97.44 101 PHE A O 1
ATOM 764 N N . GLN A 1 102 ? 2.860 4.829 6.160 1.00 96.44 102 GLN A N 1
ATOM 765 C CA . GLN A 1 102 ? 3.823 5.884 5.818 1.00 96.44 102 GLN A CA 1
ATOM 766 C C . GLN A 1 102 ? 5.254 5.535 6.240 1.00 96.44 102 GLN A C 1
ATOM 768 O O . GLN A 1 102 ? 6.214 5.821 5.526 1.00 96.44 102 GLN A O 1
ATOM 773 N N . ARG A 1 103 ? 5.428 4.891 7.402 1.00 96.88 103 ARG A N 1
ATOM 774 C CA . ARG A 1 103 ? 6.736 4.367 7.814 1.00 96.88 103 ARG A CA 1
ATOM 775 C C . ARG A 1 103 ? 7.234 3.312 6.830 1.00 96.88 103 ARG A C 1
ATOM 777 O O . ARG A 1 103 ? 8.373 3.399 6.390 1.00 96.88 103 ARG A O 1
ATOM 784 N N . LYS A 1 104 ? 6.373 2.367 6.445 1.00 96.69 104 LYS A N 1
ATOM 785 C CA . LYS A 1 104 ? 6.743 1.300 5.515 1.00 96.69 104 LYS A CA 1
ATOM 786 C C . LYS A 1 104 ? 7.041 1.825 4.107 1.00 96.69 104 LYS A C 1
ATOM 788 O O . LYS A 1 104 ? 7.974 1.327 3.489 1.00 96.69 104 LYS A O 1
ATOM 793 N N . LEU A 1 105 ? 6.312 2.839 3.633 1.00 95.38 105 LEU A N 1
ATOM 794 C CA . LEU A 1 105 ? 6.619 3.536 2.381 1.00 95.38 105 LEU A CA 1
ATOM 795 C C . LEU A 1 105 ? 8.035 4.111 2.404 1.00 95.38 105 LEU A C 1
ATOM 797 O O . LEU A 1 105 ? 8.804 3.833 1.491 1.00 95.38 105 LEU A O 1
ATOM 801 N N . ARG A 1 106 ? 8.409 4.831 3.469 1.00 94.94 106 ARG A N 1
ATOM 802 C CA . ARG A 1 106 ? 9.764 5.387 3.595 1.00 94.94 106 ARG A CA 1
ATOM 803 C C . ARG A 1 106 ? 10.847 4.322 3.723 1.00 94.94 106 ARG A C 1
ATOM 805 O O . ARG A 1 106 ? 11.926 4.494 3.168 1.00 94.94 106 ARG A O 1
ATOM 812 N N . ASP A 1 107 ? 10.579 3.231 4.437 1.00 95.56 107 ASP A N 1
ATOM 813 C CA . ASP A 1 107 ? 11.534 2.122 4.556 1.00 95.56 107 ASP A CA 1
ATOM 814 C C . ASP A 1 107 ? 11.801 1.460 3.194 1.00 95.56 107 ASP A C 1
ATOM 816 O O . ASP A 1 107 ? 12.915 1.011 2.924 1.00 95.56 107 ASP A O 1
ATOM 820 N N . GLU A 1 108 ? 10.777 1.381 2.339 1.00 93.56 108 GLU A N 1
ATOM 821 C CA . GLU A 1 108 ? 10.903 0.820 0.998 1.00 93.56 108 GLU A CA 1
ATOM 822 C C . GLU A 1 108 ? 11.515 1.833 0.024 1.00 93.56 108 GLU A C 1
ATOM 824 O O . GLU A 1 108 ? 12.522 1.521 -0.603 1.00 93.56 108 GLU A O 1
ATOM 829 N N . PHE A 1 109 ? 10.955 3.034 -0.112 1.00 93.31 109 PHE A N 1
ATOM 830 C CA . PHE A 1 109 ? 11.302 3.988 -1.173 1.00 93.31 109 PHE A CA 1
ATOM 831 C C . PHE A 1 109 ? 12.296 5.084 -0.774 1.00 93.31 109 PHE A C 1
ATOM 833 O O . PHE A 1 109 ? 12.845 5.746 -1.651 1.00 93.31 109 PHE A O 1
ATOM 840 N N . GLY A 1 110 ? 12.584 5.242 0.515 1.00 90.12 110 GLY A N 1
ATOM 841 C CA . GLY A 1 110 ? 13.409 6.327 1.045 1.00 90.12 110 GLY A CA 1
ATOM 842 C C . GLY A 1 110 ? 12.584 7.488 1.608 1.00 90.12 110 GLY A C 1
ATOM 843 O O . GLY A 1 110 ? 11.359 7.5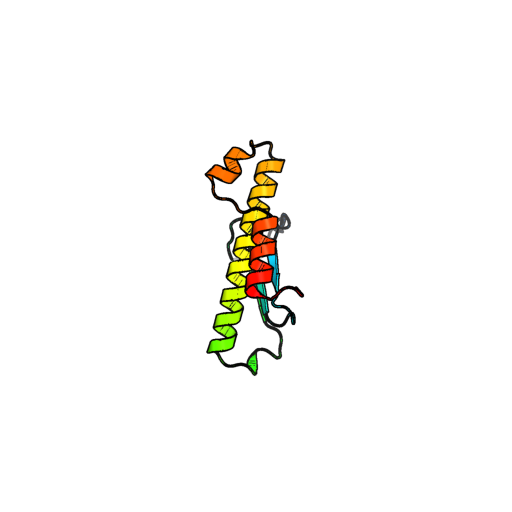06 1.541 1.00 90.12 110 GLY A O 1
ATOM 844 N N . SER A 1 111 ? 13.270 8.462 2.210 1.00 78.38 111 SER A N 1
ATOM 845 C CA . SER A 1 111 ? 12.652 9.622 2.875 1.00 78.38 111 SER A CA 1
ATOM 846 C C . SER A 1 111 ? 11.974 10.612 1.934 1.00 78.38 111 SER A C 1
ATOM 848 O O . SER A 1 111 ? 11.191 11.430 2.407 1.00 78.38 111 SER A O 1
ATOM 850 N N . ASP A 1 112 ? 12.308 10.551 0.647 1.00 72.19 112 ASP A N 1
ATOM 851 C CA . ASP A 1 112 ? 11.925 11.551 -0.354 1.00 72.19 112 ASP A CA 1
ATOM 852 C C . ASP A 1 112 ? 10.638 11.161 -1.105 1.00 72.19 112 ASP A C 1
ATOM 854 O O . ASP A 1 112 ? 10.282 11.797 -2.096 1.00 72.19 112 ASP A O 1
ATOM 858 N N . TYR A 1 113 ? 9.972 10.103 -0.632 1.00 65.56 113 TYR A N 1
ATOM 859 C CA . TYR A 1 113 ? 8.691 9.603 -1.121 1.00 65.56 113 TYR A CA 1
ATOM 860 C C . TYR A 1 113 ? 7.511 10.256 -0.394 1.00 65.56 113 TYR A C 1
ATOM 862 O O . TYR A 1 113 ? 7.574 10.365 0.855 1.00 65.56 113 TYR A O 1
#

Sequence (113 aa):
MTNVDEFGEHGAVSVAQDIVYEVFNPDFSVGVACDSSGMIAGVHLGDDVWANSDHWLSREILRVARLAYLKSQVGRRAELLAAGAAPYTADTLGLPTESDFQRKLRDEFGSDY

Solvent-accessible surface area (backbone atoms only — not comparable to full-atom values): 6596 Å² total; per-residue (Å²): 135,83,93,83,78,84,80,70,77,76,67,78,71,78,70,68,78,73,63,65,25,71,30,58,44,98,83,60,45,40,31,19,27,7,29,62,88,39,50,78,74,46,75,46,75,38,87,71,53,76,80,50,53,70,70,56,50,54,50,51,53,53,53,27,39,54,50,6,32,49,46,7,37,24,49,44,34,50,52,45,47,72,73,67,49,59,72,68,57,39,56,75,71,66,41,48,48,66,69,53,47,55,50,50,48,30,74,72,71,33,86,91,107

Secondary structure (DSSP, 8-state):
--------------------EEEE-TTSSEEEEE-TTS-EEEEEE-GGGGGS-HHHHHHHHHHHHHHHHHHHHHHHHHHHHHTT--HHHHHHTTPPPHHHHHHHHHHHH-TT-

Organism: NCBI:txid135487

Radius of gyration: 19.22 Å; Cα contacts (8 Å, |Δi|>4): 143; chains: 1; bounding box: 52×33×58 Å

pLDDT: mean 87.25, std 19.12, range [37.59, 98.62]

Mean predicted aligned error: 8.38 Å